Protein AF-A0A379FMP7-F1 (afdb_monomer_lite)

Foldseek 3Di:
DDDPPPQDDVNDRPVVVVVVVLVVLLVVLVVVLVVLLVVLVVVLVVLVVDVVSVVCNVCSPPVNSVVVSVVSVVVCVVVVSD

Sequence (82 aa):
MMRSESKEIYGVDVLGIISMLKEIRRWWVIRGLRDYWKKDRYFLVTCRKFKHLNHHIDSFNVQQRYEFVSKFAKHHQQRGVI

Organism: Providencia rettgeri (NCBI:txid587)

pLDDT: mean 85.13, std 12.83, range [37.81, 95.88]

Radius of gyration: 21.08 Å; chains: 1; bounding box: 44×21×64 Å

Secondary structure (DSSP, 8-state):
------SEETTEEHHHHHHHHHHHHHHHHHHHHHHHHHHHHHHHHHHHHSGGGGGGGGGG-HHHHHHHHHHHHHHHHHTT--

Structure (mmCIF, N/CA/C/O backbone):
data_AF-A0A379FMP7-F1
#
_entry.id   AF-A0A379FMP7-F1
#
loop_
_atom_site.group_PDB
_atom_site.id
_atom_site.type_symbol
_atom_site.label_atom_id
_atom_site.label_alt_id
_atom_site.label_comp_id
_atom_site.label_asym_id
_atom_site.label_entity_id
_atom_site.label_seq_id
_atom_site.pdbx_PDB_ins_code
_atom_site.Cartn_x
_atom_site.Cartn_y
_atom_site.Cartn_z
_atom_site.occupancy
_atom_site.B_iso_or_equiv
_atom_site.auth_seq_id
_atom_site.auth_comp_id
_atom_site.auth_asym_id
_atom_site.auth_atom_id
_atom_site.pdbx_PDB_model_num
ATOM 1 N N . MET A 1 1 ? -30.916 4.933 38.718 1.00 37.81 1 MET A N 1
ATOM 2 C CA . MET A 1 1 ? -30.013 3.852 38.269 1.00 37.81 1 MET A CA 1
ATOM 3 C C . MET A 1 1 ? -30.312 3.602 36.795 1.00 37.81 1 MET A C 1
ATOM 5 O O . MET A 1 1 ? -31.315 2.984 36.478 1.00 37.81 1 MET A O 1
ATOM 9 N N . MET A 1 2 ? -29.553 4.227 35.895 1.00 40.28 2 MET A N 1
ATOM 10 C CA . MET A 1 2 ? -29.832 4.230 34.454 1.00 40.28 2 MET A CA 1
ATOM 11 C C . MET A 1 2 ? -29.228 2.946 33.868 1.00 40.28 2 MET A C 1
ATOM 13 O O . MET A 1 2 ? -28.012 2.853 33.711 1.00 40.28 2 MET A O 1
ATOM 17 N N . ARG A 1 3 ? -30.046 1.903 33.672 1.00 46.81 3 ARG A N 1
ATOM 18 C CA . ARG A 1 3 ? -29.593 0.650 33.051 1.00 46.81 3 ARG A CA 1
ATOM 19 C C . ARG A 1 3 ? -29.243 0.934 31.592 1.00 46.81 3 ARG A C 1
ATOM 21 O O . ARG A 1 3 ? -30.089 1.365 30.817 1.00 46.81 3 ARG A O 1
ATOM 28 N N . SER A 1 4 ? -27.983 0.715 31.230 1.00 52.12 4 SER A N 1
ATOM 29 C CA . SER A 1 4 ? -27.512 0.775 29.849 1.00 52.12 4 SER A CA 1
ATOM 30 C C . SER A 1 4 ? -28.009 -0.457 29.080 1.00 52.12 4 SER A C 1
ATOM 32 O O . SER A 1 4 ? -27.261 -1.411 28.890 1.00 52.12 4 SER A O 1
ATOM 34 N N . GLU A 1 5 ? -29.273 -0.468 28.666 1.00 52.94 5 GLU A N 1
ATOM 35 C CA . GLU A 1 5 ? -29.881 -1.570 27.895 1.00 52.94 5 GLU A CA 1
ATOM 36 C C . GLU A 1 5 ? -29.545 -1.529 26.390 1.00 52.94 5 GLU A C 1
ATOM 38 O O . GLU A 1 5 ? -30.228 -2.139 25.581 1.00 52.94 5 GLU A O 1
ATOM 43 N N . SER A 1 6 ? -28.490 -0.825 25.968 1.00 54.91 6 SER A N 1
ATOM 44 C CA . SER A 1 6 ? -28.229 -0.570 24.541 1.00 54.91 6 SER A CA 1
ATOM 45 C C . SER A 1 6 ? -27.043 -1.322 23.923 1.00 54.91 6 SER A C 1
ATOM 47 O O . SER A 1 6 ? -26.562 -0.910 22.869 1.00 54.91 6 SER A O 1
ATOM 49 N N . LYS A 1 7 ? -26.535 -2.399 24.539 1.00 57.44 7 LYS A N 1
ATOM 50 C CA . LYS A 1 7 ? -25.357 -3.122 24.004 1.00 57.44 7 LYS A CA 1
ATOM 51 C C . LYS A 1 7 ? -25.666 -4.445 23.301 1.00 57.44 7 LYS A C 1
ATOM 53 O O . LYS A 1 7 ? -24.882 -4.852 22.448 1.00 57.44 7 LYS A O 1
ATOM 58 N N . GLU A 1 8 ? -26.814 -5.056 23.580 1.00 58.53 8 GLU A N 1
ATOM 59 C CA . GLU A 1 8 ? -27.258 -6.284 22.922 1.00 58.53 8 GLU A CA 1
ATOM 60 C C . GLU A 1 8 ? -28.609 -6.059 22.245 1.00 58.53 8 GLU A C 1
ATOM 62 O O . GLU A 1 8 ? -29.584 -5.677 22.886 1.00 58.53 8 GLU A O 1
ATOM 67 N N . ILE A 1 9 ? -28.671 -6.294 20.935 1.00 69.81 9 ILE A N 1
ATOM 68 C CA . ILE A 1 9 ? -29.922 -6.296 20.172 1.00 69.81 9 ILE A CA 1
ATOM 69 C C . ILE A 1 9 ? -30.192 -7.755 19.806 1.00 69.81 9 ILE A C 1
ATOM 71 O O . ILE A 1 9 ? -29.357 -8.383 19.163 1.00 69.81 9 ILE A O 1
ATOM 75 N N . TYR A 1 10 ? -31.321 -8.319 20.247 1.00 70.19 10 TYR A N 1
ATOM 76 C CA . TYR A 1 10 ? -31.654 -9.744 20.059 1.00 70.19 10 TYR A CA 1
ATOM 77 C C . TYR A 1 10 ? -30.573 -10.731 20.567 1.00 70.19 10 TYR A C 1
ATOM 79 O O . TYR A 1 10 ? -30.367 -11.784 19.969 1.00 70.19 10 TYR A O 1
ATOM 87 N N . GLY A 1 11 ? -29.866 -10.403 21.658 1.00 72.06 11 GLY A N 1
ATOM 88 C CA . GLY A 1 11 ? -28.798 -11.251 22.222 1.00 72.06 11 GLY A CA 1
ATOM 89 C C . GLY A 1 11 ? -27.480 -11.220 21.439 1.00 72.06 11 GLY A C 1
ATOM 90 O O . GLY A 1 11 ? -26.600 -12.046 21.664 1.00 72.06 11 GLY A O 1
ATOM 91 N N . VAL A 1 12 ? -27.342 -10.281 20.502 1.00 71.56 12 VAL A N 1
ATOM 92 C CA . VAL A 1 12 ? -26.130 -10.076 19.712 1.00 71.56 12 VAL A CA 1
ATOM 93 C C . VAL A 1 12 ? -25.386 -8.852 20.230 1.00 71.56 12 VAL A C 1
ATOM 95 O O . VAL A 1 12 ? -25.951 -7.756 20.254 1.00 71.56 12 VAL A O 1
ATOM 98 N N . ASP A 1 13 ? -24.108 -9.024 20.578 1.00 83.81 13 ASP A N 1
ATOM 99 C CA . ASP A 1 13 ? -23.209 -7.913 20.902 1.00 83.81 13 ASP A CA 1
ATOM 100 C C . ASP A 1 13 ? -22.923 -7.077 19.646 1.00 83.81 13 ASP A C 1
ATOM 102 O O . ASP A 1 13 ? -22.081 -7.395 18.796 1.00 83.81 13 ASP A O 1
ATOM 106 N N . VAL A 1 14 ? -23.653 -5.971 19.528 1.00 83.81 14 VAL A N 1
ATOM 107 C CA . VAL A 1 14 ? -23.574 -5.055 18.388 1.00 83.81 14 VAL A CA 1
ATOM 108 C C . VAL A 1 14 ? -22.186 -4.416 18.299 1.00 83.81 14 VAL A C 1
ATOM 110 O O . VAL A 1 14 ? -21.678 -4.180 17.199 1.00 83.81 14 VAL A O 1
ATOM 113 N N . LEU A 1 15 ? -21.532 -4.164 19.439 1.00 84.94 15 LEU A N 1
ATOM 114 C CA . LEU A 1 15 ? -20.197 -3.564 19.477 1.00 84.94 15 LEU A CA 1
ATOM 115 C C . LEU A 1 15 ? -19.130 -4.549 18.993 1.00 84.94 15 LEU A C 1
ATOM 117 O O . LEU A 1 15 ? -18.218 -4.147 18.259 1.00 84.94 15 LEU A O 1
ATOM 121 N N . GLY A 1 16 ? -19.272 -5.830 19.336 1.00 86.81 16 GLY A N 1
ATOM 122 C CA . GLY A 1 16 ? -18.451 -6.919 18.815 1.00 86.81 16 GLY A CA 1
ATOM 123 C C . GLY A 1 16 ? -18.518 -7.009 17.291 1.00 86.81 16 GLY A C 1
ATOM 124 O O . GLY A 1 16 ? -17.481 -6.980 16.624 1.00 86.81 16 GLY A O 1
ATOM 125 N N . ILE A 1 17 ? -19.725 -6.994 16.713 1.00 88.75 17 ILE A N 1
ATOM 126 C CA . ILE A 1 17 ? -19.909 -7.019 15.249 1.00 88.75 17 ILE A CA 1
ATOM 127 C C . ILE A 1 17 ? -19.294 -5.788 14.582 1.00 88.75 17 ILE A C 1
ATOM 129 O O . ILE A 1 17 ? -18.570 -5.918 13.592 1.00 88.75 17 ILE A O 1
ATOM 133 N N . ILE A 1 18 ? -19.540 -4.587 15.114 1.00 89.00 18 ILE A N 1
ATOM 134 C CA . ILE A 1 18 ? -18.957 -3.351 14.569 1.00 89.00 18 ILE A CA 1
ATOM 135 C C . ILE A 1 18 ? -17.425 -3.426 14.584 1.00 89.00 18 ILE A C 1
ATOM 137 O O . ILE A 1 18 ? -16.776 -3.009 13.623 1.00 89.00 18 ILE A O 1
ATOM 141 N N . SER A 1 19 ? -16.842 -3.973 15.650 1.00 88.75 19 SER A N 1
ATOM 142 C CA . SER A 1 19 ? -15.392 -4.140 15.779 1.00 88.75 19 SER A CA 1
ATOM 143 C C . SER A 1 19 ? -14.846 -5.155 14.771 1.00 88.75 19 SER A C 1
ATOM 145 O O . SER A 1 19 ? -13.872 -4.860 14.080 1.00 88.75 19 SER A O 1
ATOM 147 N N . MET A 1 20 ? -15.521 -6.294 14.585 1.00 93.19 20 MET A N 1
ATOM 148 C CA . MET A 1 20 ? -15.163 -7.273 13.551 1.00 93.19 20 MET A CA 1
ATOM 149 C C . MET A 1 20 ? -15.222 -6.674 12.140 1.00 93.19 20 MET A C 1
ATOM 151 O O . MET A 1 20 ? -14.301 -6.864 11.347 1.00 93.19 20 MET A O 1
ATOM 155 N N . LEU A 1 21 ? -16.269 -5.906 11.821 1.00 92.25 21 LEU A N 1
ATOM 156 C CA . LEU A 1 21 ? -16.398 -5.239 10.522 1.00 92.25 21 LEU A CA 1
ATOM 157 C C . LEU A 1 21 ? -15.289 -4.204 10.292 1.00 92.25 21 LEU A C 1
ATOM 159 O O . LEU A 1 21 ? -14.786 -4.086 9.170 1.00 92.25 21 LEU A O 1
ATOM 163 N N . LYS A 1 22 ? -14.874 -3.477 11.337 1.00 91.12 22 LYS A N 1
ATOM 164 C CA . LYS A 1 22 ? -13.731 -2.553 11.270 1.00 91.12 22 LYS A CA 1
ATOM 165 C C . LYS A 1 22 ? -12.428 -3.291 10.963 1.00 91.12 22 LYS A C 1
ATOM 167 O O . LYS A 1 22 ? -11.710 -2.863 10.062 1.00 91.12 22 LYS A O 1
ATOM 172 N N . GLU A 1 23 ? -12.160 -4.412 11.629 1.00 93.06 23 GLU A N 1
ATOM 173 C CA . GLU A 1 23 ? -10.963 -5.228 11.374 1.00 93.06 23 GLU A CA 1
ATOM 174 C C . GLU A 1 23 ? -10.958 -5.832 9.964 1.00 93.06 23 GLU A C 1
ATOM 176 O O . GLU A 1 23 ? -9.958 -5.743 9.249 1.00 93.06 23 GLU A O 1
ATOM 181 N N . ILE A 1 24 ? -12.096 -6.358 9.498 1.00 94.94 24 ILE A N 1
ATOM 182 C CA . ILE A 1 24 ? -12.237 -6.845 8.118 1.00 94.94 24 ILE A CA 1
ATOM 183 C C . ILE A 1 24 ? -11.930 -5.712 7.135 1.00 94.94 24 ILE A C 1
ATOM 185 O O . ILE A 1 24 ? -11.122 -5.880 6.219 1.00 94.94 24 ILE A O 1
ATOM 189 N N . ARG A 1 25 ? -12.529 -4.533 7.334 1.00 92.75 25 ARG A N 1
ATOM 190 C CA . ARG A 1 25 ? -12.291 -3.362 6.483 1.00 92.75 25 ARG A CA 1
ATOM 191 C C . ARG A 1 25 ? -10.816 -2.958 6.476 1.00 92.75 25 ARG A C 1
ATOM 193 O O . ARG A 1 25 ? -10.274 -2.700 5.401 1.00 92.75 25 ARG A O 1
ATOM 200 N N . ARG A 1 26 ? -10.160 -2.932 7.638 1.00 93.94 26 ARG A N 1
ATOM 201 C CA . ARG A 1 26 ? -8.725 -2.654 7.770 1.00 93.94 26 ARG A CA 1
ATOM 202 C C . ARG A 1 26 ? -7.892 -3.648 6.965 1.00 93.94 26 ARG A C 1
ATOM 204 O O . ARG A 1 26 ? -7.024 -3.250 6.188 1.00 93.94 26 ARG A O 1
ATOM 211 N N . TRP A 1 27 ? -8.206 -4.935 7.089 1.00 95.88 27 TRP A N 1
ATOM 212 C CA . TRP A 1 27 ? -7.526 -6.004 6.367 1.00 95.88 27 TRP A CA 1
ATOM 213 C C . TRP A 1 27 ? -7.667 -5.870 4.846 1.00 95.88 27 TRP A C 1
ATOM 215 O O . TRP A 1 27 ? -6.675 -5.990 4.123 1.00 95.88 27 TRP A O 1
ATOM 225 N N . TRP A 1 28 ? -8.865 -5.540 4.351 1.00 95.06 28 TRP A N 1
ATOM 226 C CA . TRP A 1 28 ? -9.094 -5.265 2.928 1.00 95.06 28 TRP A CA 1
ATOM 227 C C . TRP A 1 28 ? -8.235 -4.115 2.408 1.00 95.06 28 TRP A C 1
ATOM 229 O O . TRP A 1 28 ? -7.662 -4.224 1.323 1.00 95.06 28 TRP A O 1
ATOM 239 N N . VAL A 1 29 ? -8.096 -3.035 3.180 1.00 94.69 29 VAL A N 1
ATOM 240 C CA . VAL A 1 29 ? -7.249 -1.909 2.773 1.00 94.69 29 VAL A CA 1
ATOM 241 C C . VAL A 1 29 ? -5.778 -2.311 2.727 1.00 94.69 29 VAL A C 1
ATOM 243 O O . VAL A 1 29 ? -5.115 -2.050 1.725 1.00 94.69 29 VAL A O 1
ATOM 246 N N . ILE A 1 30 ? -5.264 -2.990 3.757 1.00 93.94 30 ILE A N 1
ATOM 247 C CA . ILE A 1 30 ? -3.871 -3.468 3.776 1.00 93.94 30 ILE A CA 1
ATOM 248 C C . ILE A 1 30 ? -3.605 -4.393 2.581 1.00 93.94 3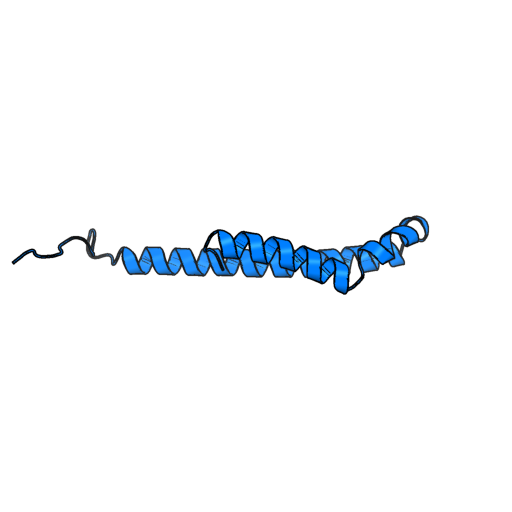0 ILE A C 1
ATOM 250 O O . ILE A 1 30 ? -2.577 -4.273 1.908 1.00 93.94 30 ILE A O 1
ATOM 254 N N . ARG A 1 31 ? -4.548 -5.290 2.274 1.00 95.25 31 ARG A N 1
ATOM 255 C CA . ARG A 1 31 ? -4.466 -6.170 1.106 1.00 95.25 31 ARG A CA 1
ATOM 256 C C . ARG A 1 31 ? -4.429 -5.375 -0.201 1.00 95.25 31 ARG A C 1
ATOM 258 O O . ARG A 1 31 ? -3.577 -5.655 -1.041 1.00 95.25 31 ARG A O 1
ATOM 265 N N . GLY A 1 32 ? -5.276 -4.356 -0.341 1.00 94.38 32 GLY A N 1
ATOM 266 C CA . GLY A 1 32 ? -5.279 -3.455 -1.495 1.00 94.38 32 GLY A CA 1
ATOM 267 C C . GLY A 1 32 ? -3.951 -2.713 -1.674 1.00 94.38 32 GLY A C 1
ATOM 268 O O . GLY A 1 32 ? -3.386 -2.725 -2.766 1.00 94.38 32 GLY A O 1
ATOM 269 N N . LEU A 1 33 ? -3.398 -2.140 -0.599 1.00 92.94 33 LEU A N 1
ATOM 270 C CA . LEU A 1 33 ? -2.087 -1.471 -0.614 1.00 92.94 33 LEU A CA 1
ATOM 271 C C . LEU A 1 33 ? -0.963 -2.424 -1.047 1.00 92.94 33 LEU A C 1
ATOM 273 O O . LEU A 1 33 ? -0.107 -2.062 -1.857 1.00 92.94 33 LEU A O 1
ATOM 277 N N . ARG A 1 34 ? -0.988 -3.671 -0.560 1.00 93.44 34 ARG A N 1
ATOM 278 C CA . ARG A 1 34 ? -0.032 -4.708 -0.969 1.00 93.44 34 ARG A CA 1
ATOM 279 C C . ARG A 1 34 ? -0.175 -5.078 -2.446 1.00 93.44 34 ARG A C 1
ATOM 281 O O . ARG A 1 34 ? 0.832 -5.336 -3.106 1.00 93.44 34 ARG A O 1
ATOM 288 N N . ASP A 1 35 ? -1.395 -5.115 -2.968 1.00 94.06 35 ASP A N 1
ATOM 289 C CA . ASP A 1 35 ? -1.639 -5.410 -4.378 1.00 94.06 35 ASP A CA 1
ATOM 290 C C . ASP A 1 35 ? -1.195 -4.262 -5.293 1.00 94.06 35 ASP A C 1
ATOM 292 O O . ASP A 1 35 ? -0.596 -4.541 -6.331 1.00 94.06 35 ASP A O 1
ATOM 296 N N . TYR A 1 36 ? -1.367 -2.995 -4.894 1.00 90.69 36 TYR A N 1
ATOM 297 C CA . TYR A 1 36 ? -0.763 -1.856 -5.604 1.00 90.69 36 TYR A CA 1
ATOM 298 C C . TYR A 1 36 ? 0.759 -1.993 -5.680 1.00 90.69 36 TYR A C 1
ATOM 300 O O . TYR A 1 36 ? 1.331 -1.967 -6.768 1.00 90.69 36 TYR A O 1
ATOM 308 N N . TRP A 1 37 ? 1.407 -2.283 -4.548 1.00 90.50 37 TRP A N 1
ATOM 309 C CA . TRP A 1 37 ? 2.855 -2.490 -4.514 1.00 90.50 37 TRP A CA 1
ATOM 310 C C . TRP A 1 37 ? 3.330 -3.593 -5.473 1.00 90.50 37 TRP A C 1
ATOM 312 O O . TRP A 1 37 ? 4.376 -3.458 -6.119 1.00 90.50 37 TRP A O 1
ATOM 322 N N . LYS A 1 38 ? 2.577 -4.697 -5.572 1.00 91.56 38 LYS A N 1
ATOM 323 C CA . LYS A 1 38 ? 2.866 -5.796 -6.507 1.00 91.56 38 LYS A CA 1
ATOM 324 C C . LYS A 1 38 ? 2.636 -5.391 -7.963 1.00 91.56 38 LYS A C 1
ATOM 326 O O . LYS A 1 38 ? 3.475 -5.721 -8.800 1.00 91.56 38 LYS A O 1
ATOM 331 N N . LYS A 1 39 ? 1.537 -4.691 -8.262 1.00 90.38 39 LYS A N 1
ATOM 332 C CA . LYS A 1 39 ? 1.220 -4.208 -9.615 1.00 90.38 39 LYS A CA 1
ATOM 333 C C . LYS A 1 39 ? 2.317 -3.292 -10.144 1.00 90.38 39 LYS A C 1
ATOM 335 O O . LYS A 1 39 ? 2.782 -3.510 -11.255 1.00 90.38 39 LYS A O 1
ATOM 340 N N . ASP A 1 40 ? 2.831 -2.380 -9.328 1.00 88.81 40 ASP A N 1
ATOM 341 C CA . ASP A 1 40 ? 3.933 -1.500 -9.738 1.00 88.81 40 ASP A CA 1
ATOM 342 C C . ASP A 1 40 ? 5.198 -2.282 -10.113 1.00 88.81 40 ASP A C 1
ATOM 344 O O . ASP A 1 40 ? 5.890 -1.950 -11.073 1.00 88.81 40 ASP A O 1
ATOM 348 N N . ARG A 1 41 ? 5.497 -3.376 -9.395 1.00 87.25 41 ARG A N 1
ATOM 349 C CA . ARG A 1 41 ? 6.609 -4.270 -9.760 1.00 87.25 41 ARG A CA 1
ATOM 350 C C . ARG A 1 41 ? 6.341 -4.981 -11.088 1.00 87.25 41 ARG A C 1
ATOM 352 O O . ARG A 1 41 ? 7.261 -5.133 -11.886 1.00 87.25 41 ARG A O 1
ATOM 359 N N . TYR A 1 42 ? 5.109 -5.431 -11.312 1.00 90.00 42 TYR A N 1
ATOM 360 C CA . TYR A 1 42 ? 4.702 -6.050 -12.573 1.00 90.00 42 TYR A CA 1
ATOM 361 C C . TYR A 1 42 ? 4.843 -5.074 -13.753 1.00 90.00 42 TYR A C 1
ATOM 363 O O . TYR A 1 42 ? 5.407 -5.438 -14.787 1.00 90.00 42 TYR A O 1
ATOM 371 N N . PHE A 1 43 ? 4.425 -3.817 -13.581 1.00 88.06 43 PHE A N 1
ATOM 372 C CA . PHE A 1 43 ? 4.606 -2.773 -14.589 1.00 88.06 43 PHE A CA 1
ATOM 373 C C . PHE A 1 43 ? 6.081 -2.460 -14.831 1.00 88.06 43 PHE A C 1
ATOM 375 O O . PHE A 1 43 ? 6.492 -2.422 -15.983 1.00 88.06 43 PHE A O 1
ATOM 382 N N . LEU A 1 44 ? 6.911 -2.376 -13.787 1.00 89.38 44 LEU A N 1
ATOM 383 C CA . LEU A 1 44 ? 8.362 -2.212 -13.938 1.00 89.38 44 LEU A CA 1
ATOM 384 C C . LEU A 1 44 ? 8.991 -3.323 -14.797 1.00 89.38 44 LEU A C 1
ATOM 386 O O . LEU A 1 44 ? 9.796 -3.044 -15.684 1.00 89.38 44 LEU A O 1
ATOM 390 N N . VAL A 1 45 ? 8.631 -4.586 -14.545 1.00 90.12 45 VAL A N 1
ATOM 391 C CA . VAL A 1 45 ? 9.107 -5.726 -15.350 1.00 90.12 45 VAL A CA 1
ATOM 392 C C . VAL A 1 45 ? 8.628 -5.605 -16.798 1.00 90.12 45 VAL A C 1
ATOM 394 O O . VAL A 1 45 ? 9.397 -5.856 -17.724 1.00 90.12 45 VAL A O 1
ATOM 397 N N . THR A 1 46 ? 7.386 -5.169 -16.998 1.00 89.31 46 THR A N 1
ATOM 398 C CA . THR A 1 46 ? 6.805 -4.942 -18.327 1.00 89.31 46 THR A CA 1
ATOM 399 C C . THR A 1 46 ? 7.539 -3.823 -19.072 1.00 89.31 46 THR A C 1
ATOM 401 O O . THR A 1 46 ? 7.968 -4.033 -20.204 1.00 89.31 46 THR A O 1
ATOM 404 N N . CYS A 1 47 ? 7.790 -2.679 -18.431 1.00 89.62 47 CYS A N 1
ATOM 405 C CA . CYS A 1 47 ? 8.547 -1.569 -19.010 1.00 89.62 47 CYS A CA 1
ATOM 406 C C . CYS A 1 47 ? 9.966 -1.991 -19.408 1.00 89.62 47 CYS A C 1
ATOM 408 O O . CYS A 1 47 ? 10.418 -1.642 -20.490 1.00 89.62 47 CYS A O 1
ATOM 410 N N . ARG A 1 48 ? 10.638 -2.816 -18.592 1.00 88.19 48 ARG A N 1
ATOM 411 C CA . ARG A 1 48 ? 11.962 -3.377 -18.925 1.00 88.19 48 ARG A CA 1
ATOM 412 C C . ARG A 1 48 ? 11.937 -4.331 -20.119 1.00 88.19 48 ARG A C 1
ATOM 414 O O . ARG A 1 48 ? 12.939 -4.457 -20.817 1.00 88.19 48 ARG A O 1
ATOM 421 N N . LYS A 1 49 ? 10.821 -5.029 -20.342 1.00 92.44 49 LYS A N 1
ATOM 422 C CA . LYS A 1 49 ? 10.659 -5.969 -21.460 1.00 92.44 49 LYS A CA 1
ATOM 423 C C . LYS A 1 49 ? 10.471 -5.245 -22.797 1.00 92.44 49 LYS A C 1
ATOM 425 O O . LYS A 1 49 ? 10.922 -5.743 -23.826 1.00 92.44 49 LYS A O 1
ATOM 430 N N . PHE A 1 50 ? 9.821 -4.083 -22.796 1.00 91.00 50 PHE A N 1
ATOM 431 C CA . PHE A 1 50 ? 9.481 -3.344 -24.010 1.00 91.00 50 PHE A CA 1
ATOM 432 C C . PHE A 1 50 ? 10.290 -2.047 -24.113 1.00 91.00 50 PHE A C 1
ATOM 434 O O . PHE A 1 50 ? 9.969 -1.062 -23.461 1.00 91.00 50 PHE A O 1
ATOM 441 N N . LYS A 1 51 ? 11.300 -2.013 -24.996 1.00 85.06 51 LYS A N 1
ATOM 442 C CA . LYS A 1 51 ? 12.242 -0.880 -25.140 1.00 85.06 51 LYS A CA 1
ATOM 443 C C . LYS A 1 51 ? 11.578 0.498 -25.292 1.00 85.06 51 LYS A C 1
ATOM 445 O O . LYS A 1 51 ? 12.110 1.474 -24.777 1.00 85.06 51 LYS A O 1
ATOM 450 N N . HIS A 1 52 ? 10.425 0.589 -25.963 1.00 89.75 52 HIS A N 1
ATOM 451 C CA . HIS A 1 52 ? 9.706 1.860 -26.130 1.00 89.75 52 HIS A CA 1
ATOM 452 C C . HIS A 1 52 ? 9.131 2.409 -24.810 1.00 89.75 52 HIS A C 1
ATOM 454 O O . HIS A 1 52 ? 8.882 3.604 -24.707 1.00 89.75 52 HIS A O 1
ATOM 460 N N . LEU A 1 53 ? 8.981 1.567 -23.783 1.00 88.12 53 LEU A N 1
ATOM 461 C CA . LEU A 1 53 ? 8.509 1.933 -22.445 1.00 88.12 53 LEU A CA 1
ATOM 462 C C . LEU A 1 53 ? 9.649 2.209 -21.454 1.00 88.12 53 LEU A C 1
ATOM 464 O O . LEU A 1 53 ? 9.374 2.485 -20.287 1.00 88.12 53 LEU A O 1
ATOM 468 N N . ASN A 1 54 ? 10.919 2.154 -21.877 1.00 85.81 54 ASN A N 1
ATOM 469 C CA . ASN A 1 54 ? 12.057 2.342 -20.970 1.00 85.81 54 ASN A CA 1
ATOM 470 C C . ASN A 1 54 ? 12.031 3.697 -20.251 1.00 85.81 54 ASN A C 1
ATOM 472 O O . ASN A 1 54 ? 12.414 3.772 -19.089 1.00 85.81 54 ASN A O 1
ATOM 476 N N . HIS A 1 55 ? 11.530 4.745 -20.905 1.00 85.44 55 HIS A N 1
ATOM 477 C CA . HIS A 1 55 ? 11.410 6.079 -20.314 1.00 85.44 55 HIS A CA 1
ATOM 478 C C . HIS A 1 55 ? 10.442 6.138 -19.114 1.00 85.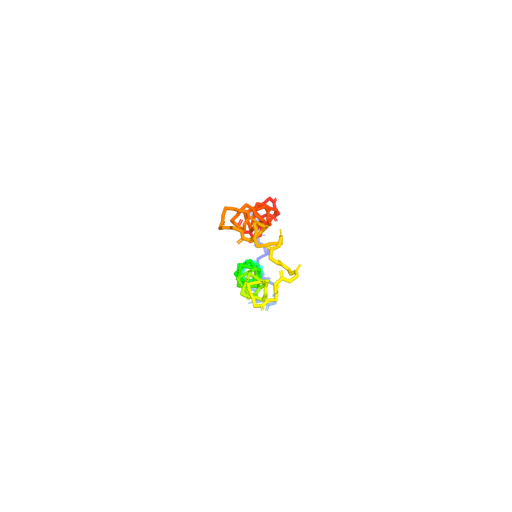44 55 HIS A C 1
ATOM 480 O O . HIS A 1 55 ? 10.495 7.077 -18.329 1.00 85.44 55 HIS A O 1
ATOM 486 N N . HIS A 1 56 ? 9.586 5.126 -18.930 1.00 84.38 56 HIS A N 1
ATOM 487 C CA . HIS A 1 56 ? 8.706 5.007 -17.766 1.00 84.38 56 HIS A CA 1
ATOM 488 C C . HIS A 1 56 ? 9.340 4.253 -16.590 1.00 84.38 56 HIS A C 1
ATOM 490 O O . HIS A 1 56 ? 8.757 4.219 -15.510 1.00 84.38 56 HIS A O 1
ATOM 496 N N . ILE A 1 57 ? 10.512 3.629 -16.760 1.00 86.62 57 ILE A N 1
ATOM 497 C CA . ILE A 1 57 ? 11.152 2.826 -15.702 1.00 86.62 57 ILE A CA 1
ATOM 498 C C . ILE A 1 57 ? 11.452 3.677 -14.467 1.00 86.62 57 ILE A C 1
ATOM 500 O O . ILE A 1 57 ? 11.233 3.215 -13.344 1.00 86.62 57 ILE A O 1
ATOM 504 N N . ASP A 1 58 ? 11.893 4.918 -14.671 1.00 84.44 58 ASP A N 1
ATOM 505 C CA . ASP A 1 58 ? 12.235 5.840 -13.587 1.00 84.44 58 ASP A CA 1
ATOM 506 C C . ASP A 1 58 ? 11.017 6.193 -12.728 1.00 84.44 58 ASP A C 1
ATOM 508 O O . ASP A 1 58 ? 11.162 6.412 -11.522 1.00 84.44 58 ASP A O 1
ATOM 512 N N . SER A 1 59 ? 9.812 6.138 -13.310 1.00 82.25 59 SER A N 1
ATOM 513 C CA . SER A 1 59 ? 8.543 6.317 -12.597 1.00 82.25 59 SER A CA 1
ATOM 514 C C . SER A 1 59 ? 8.219 5.171 -11.625 1.00 82.25 59 SER A C 1
ATOM 516 O O . SER A 1 59 ? 7.387 5.310 -10.733 1.00 82.25 59 SER A O 1
ATOM 518 N N . PHE A 1 60 ? 8.879 4.019 -11.776 1.00 83.25 60 PHE A N 1
ATOM 519 C CA . PHE A 1 60 ? 8.697 2.832 -10.935 1.00 83.25 60 PHE A CA 1
ATOM 520 C C . PHE A 1 60 ? 9.895 2.564 -10.019 1.00 83.25 60 PHE A C 1
ATOM 522 O O . PHE A 1 60 ? 10.076 1.440 -9.524 1.00 83.25 60 PHE A O 1
ATOM 529 N N . ASN A 1 61 ? 10.727 3.577 -9.767 1.00 86.06 61 ASN A N 1
ATOM 530 C CA . ASN A 1 61 ? 11.776 3.452 -8.768 1.00 86.06 61 ASN A CA 1
ATOM 531 C C . ASN A 1 61 ? 11.174 3.175 -7.372 1.00 86.06 61 ASN A C 1
ATOM 533 O O . ASN A 1 61 ? 9.999 3.432 -7.094 1.00 86.06 61 ASN A O 1
ATOM 537 N N . VAL A 1 62 ? 11.975 2.579 -6.485 1.00 87.31 62 VAL A N 1
ATOM 538 C CA . VAL A 1 62 ? 11.497 2.117 -5.170 1.00 87.31 62 VAL A CA 1
ATOM 539 C C . VAL A 1 62 ? 10.950 3.271 -4.327 1.00 87.31 62 VAL A C 1
ATOM 541 O O . VAL A 1 62 ? 9.935 3.091 -3.656 1.00 87.31 62 VAL A O 1
ATOM 544 N N . GLN A 1 63 ? 11.581 4.446 -4.393 1.00 90.06 63 GLN A N 1
ATOM 545 C CA .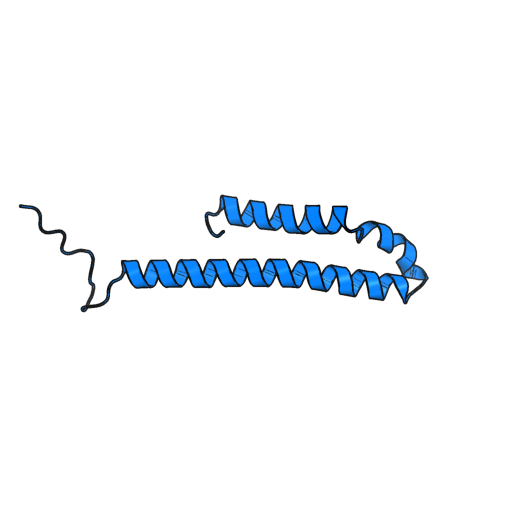 GLN A 1 63 ? 11.162 5.623 -3.639 1.00 90.06 63 GLN A CA 1
ATOM 546 C C . GLN A 1 63 ? 9.793 6.128 -4.104 1.00 90.06 63 GLN A C 1
ATOM 548 O O . GLN A 1 63 ? 8.900 6.289 -3.279 1.00 90.06 63 GLN A O 1
ATOM 553 N N . GLN A 1 64 ? 9.580 6.300 -5.408 1.00 87.88 64 GLN A N 1
ATOM 554 C CA . GLN A 1 64 ? 8.297 6.757 -5.947 1.00 87.88 64 GLN A CA 1
ATOM 555 C C . GLN A 1 64 ? 7.168 5.774 -5.646 1.00 87.88 64 GLN A C 1
ATOM 557 O O . GLN A 1 64 ? 6.083 6.183 -5.237 1.00 87.88 64 GLN A O 1
ATOM 562 N N . ARG A 1 65 ? 7.435 4.469 -5.754 1.00 89.75 65 ARG A N 1
ATOM 563 C CA . ARG A 1 65 ? 6.468 3.429 -5.371 1.00 89.75 65 ARG A CA 1
ATOM 564 C C . ARG A 1 65 ? 6.132 3.490 -3.883 1.00 89.75 65 ARG A C 1
ATOM 566 O O . ARG A 1 65 ? 4.973 3.335 -3.499 1.00 89.75 65 ARG A O 1
ATOM 573 N N . TYR A 1 66 ? 7.132 3.729 -3.036 1.00 91.19 66 TYR A N 1
ATOM 574 C CA . TYR A 1 66 ? 6.924 3.880 -1.599 1.00 91.19 66 TYR A CA 1
ATOM 575 C C . TYR A 1 66 ? 6.105 5.133 -1.284 1.00 91.19 66 TYR A C 1
ATOM 577 O O . TYR A 1 66 ? 5.150 5.057 -0.513 1.00 91.19 66 TYR A O 1
ATOM 585 N N . GLU A 1 67 ? 6.428 6.269 -1.901 1.00 91.88 67 GLU A N 1
ATOM 586 C CA . GLU A 1 67 ? 5.685 7.519 -1.743 1.00 91.88 67 GLU A CA 1
ATOM 587 C C . GLU A 1 67 ? 4.234 7.378 -2.210 1.00 91.88 67 GLU A C 1
ATOM 589 O O . GLU A 1 67 ? 3.323 7.848 -1.526 1.00 91.88 67 GLU A O 1
ATOM 594 N N . PHE A 1 68 ? 4.006 6.695 -3.335 1.00 89.44 68 PHE A N 1
ATOM 595 C CA . PHE A 1 68 ? 2.673 6.415 -3.856 1.00 89.44 68 PHE A CA 1
ATOM 596 C C . PHE A 1 68 ? 1.85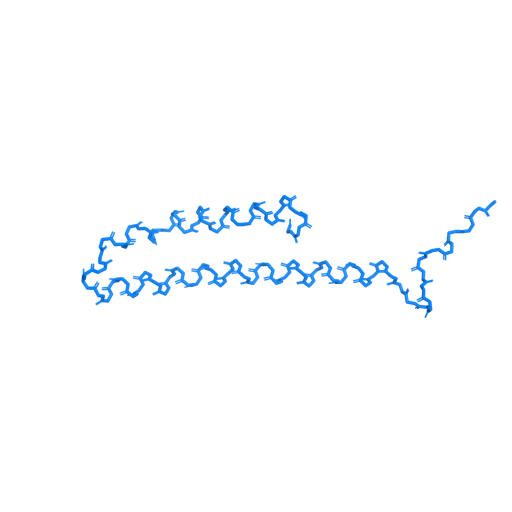1 5.612 -2.846 1.00 89.44 68 PHE A C 1
ATOM 598 O O . PHE A 1 68 ? 0.838 6.109 -2.355 1.00 89.44 68 PHE A O 1
ATOM 605 N N . VAL A 1 69 ? 2.319 4.426 -2.441 1.00 92.38 69 VAL A N 1
ATOM 606 C CA . VAL A 1 69 ? 1.616 3.584 -1.454 1.00 92.38 69 VAL A CA 1
ATOM 607 C C . VAL A 1 69 ? 1.439 4.315 -0.119 1.00 92.38 69 VAL A C 1
ATOM 609 O O . VAL A 1 69 ? 0.369 4.237 0.485 1.00 92.38 69 VAL A O 1
ATOM 612 N N . SER A 1 70 ? 2.437 5.090 0.312 1.00 92.62 70 SER A N 1
ATOM 613 C CA . SER A 1 70 ? 2.371 5.896 1.536 1.00 92.62 70 SER A CA 1
ATOM 614 C C . SER A 1 70 ? 1.286 6.973 1.479 1.00 92.62 70 SER A C 1
ATOM 616 O O . SER A 1 70 ? 0.623 7.214 2.486 1.00 92.62 70 SER A O 1
ATOM 618 N N . LYS A 1 71 ? 1.054 7.613 0.323 1.00 93.62 71 LYS A N 1
ATOM 619 C CA . LYS A 1 71 ? -0.044 8.583 0.149 1.00 93.62 71 LYS A CA 1
ATOM 620 C C . LYS A 1 71 ? -1.412 7.921 0.329 1.00 93.62 71 LYS A C 1
ATOM 622 O O . LYS A 1 71 ? -2.245 8.454 1.062 1.00 93.62 71 LYS A O 1
ATOM 627 N N . PHE A 1 72 ? -1.630 6.742 -0.259 1.00 91.62 72 PHE A N 1
ATOM 628 C CA . PHE A 1 72 ? -2.877 5.992 -0.053 1.00 91.62 72 PHE A CA 1
ATOM 629 C C . PHE A 1 72 ? -3.026 5.523 1.393 1.00 91.62 72 PHE A C 1
ATOM 631 O O . PHE A 1 72 ? -4.095 5.681 1.979 1.00 91.62 72 PHE A O 1
ATOM 638 N N . ALA A 1 73 ? -1.956 5.003 1.998 1.00 93.00 73 ALA A N 1
ATOM 639 C CA . ALA A 1 73 ? -1.966 4.587 3.397 1.00 93.00 73 ALA A CA 1
ATOM 640 C C . ALA A 1 73 ? -2.345 5.750 4.329 1.00 93.00 73 ALA A C 1
ATOM 642 O O . ALA A 1 73 ? -3.248 5.601 5.150 1.00 93.00 73 ALA A O 1
ATOM 643 N N . LYS A 1 74 ? -1.748 6.936 4.136 1.00 94.25 74 LYS A N 1
ATOM 644 C CA . LYS A 1 74 ? -2.102 8.156 4.881 1.00 94.25 74 LYS A CA 1
ATOM 645 C C . LYS A 1 74 ? -3.570 8.539 4.706 1.00 94.25 74 LYS A C 1
ATOM 647 O O . LYS A 1 74 ? -4.228 8.861 5.690 1.00 94.25 74 LYS A O 1
ATOM 652 N N . HIS A 1 75 ? -4.105 8.465 3.486 1.00 92.88 75 HIS A N 1
ATOM 653 C CA . HIS A 1 75 ? -5.525 8.734 3.241 1.00 92.88 75 HIS A CA 1
ATOM 654 C C . HIS A 1 75 ? -6.440 7.761 4.008 1.00 92.88 75 HIS A C 1
ATOM 656 O O . HIS A 1 75 ? -7.458 8.166 4.567 1.00 92.88 75 HIS A O 1
ATOM 662 N N . HIS A 1 76 ? -6.076 6.479 4.087 1.00 91.69 76 HIS A N 1
ATOM 663 C CA . HIS A 1 76 ? -6.828 5.494 4.868 1.00 91.69 76 HIS A CA 1
ATOM 664 C C . HIS A 1 76 ? -6.704 5.699 6.383 1.00 91.69 76 HIS A C 1
ATOM 666 O O . HIS A 1 76 ? -7.700 5.537 7.093 1.00 91.69 76 HIS A O 1
ATOM 672 N N . GLN A 1 77 ? -5.529 6.112 6.861 1.00 91.38 77 GLN A N 1
ATOM 673 C CA . GLN A 1 77 ? -5.289 6.449 8.264 1.00 91.38 77 GLN A CA 1
ATOM 674 C C . GLN A 1 77 ? -6.112 7.670 8.702 1.00 91.38 77 GLN A C 1
ATOM 676 O O . GLN A 1 77 ? -6.779 7.636 9.730 1.00 91.38 77 GLN A O 1
ATOM 681 N N . GLN A 1 78 ? -6.163 8.724 7.880 1.00 92.75 78 GLN A N 1
ATOM 682 C CA . GLN A 1 78 ? -6.991 9.914 8.137 1.00 92.75 78 GLN A CA 1
ATOM 683 C C . GLN A 1 78 ? -8.487 9.591 8.248 1.00 92.75 78 GLN A C 1
ATOM 685 O O . GLN A 1 78 ? -9.224 10.277 8.949 1.00 92.75 78 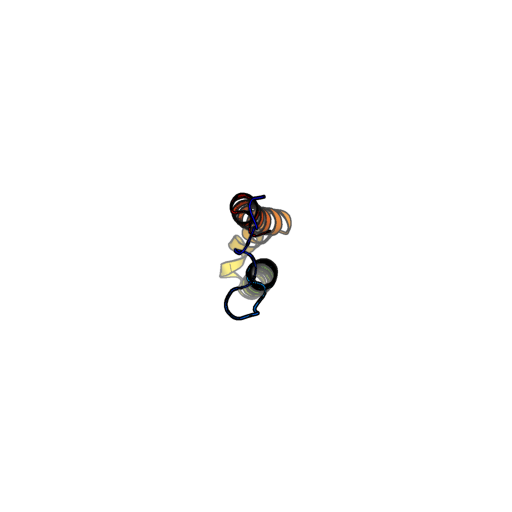GLN A O 1
ATOM 690 N N . ARG A 1 79 ? -8.944 8.532 7.572 1.00 89.94 79 ARG A N 1
ATOM 691 C CA . ARG A 1 79 ? -10.334 8.054 7.628 1.00 89.94 79 ARG A CA 1
ATOM 692 C C . ARG A 1 79 ? -10.590 7.074 8.778 1.00 89.94 79 ARG A C 1
ATOM 694 O O . ARG A 1 79 ? -11.685 6.519 8.845 1.00 89.94 79 ARG A O 1
ATOM 701 N N . GLY A 1 80 ? -9.599 6.829 9.639 1.00 88.69 80 GLY A N 1
ATOM 702 C CA . GLY A 1 80 ? -9.691 5.898 10.766 1.00 88.69 80 GLY A CA 1
ATOM 703 C C . GLY A 1 80 ? -9.865 4.437 10.345 1.00 88.69 80 GLY A C 1
ATOM 704 O O . GLY A 1 80 ? -10.452 3.653 11.086 1.00 88.69 80 GLY A O 1
ATOM 705 N N . VAL A 1 81 ? -9.434 4.080 9.129 1.00 87.25 81 VAL A N 1
ATOM 706 C CA . VAL A 1 81 ? -9.558 2.711 8.603 1.00 87.25 81 VAL A CA 1
ATOM 707 C C . VAL A 1 81 ? -8.322 1.866 8.917 1.00 87.25 81 VAL A C 1
ATOM 709 O O . VAL A 1 81 ? -8.455 0.654 9.066 1.00 87.25 81 VAL A O 1
ATOM 712 N N . ILE A 1 82 ? -7.138 2.486 8.996 1.00 81.75 82 ILE A N 1
ATOM 713 C CA . ILE A 1 82 ? -5.861 1.843 9.352 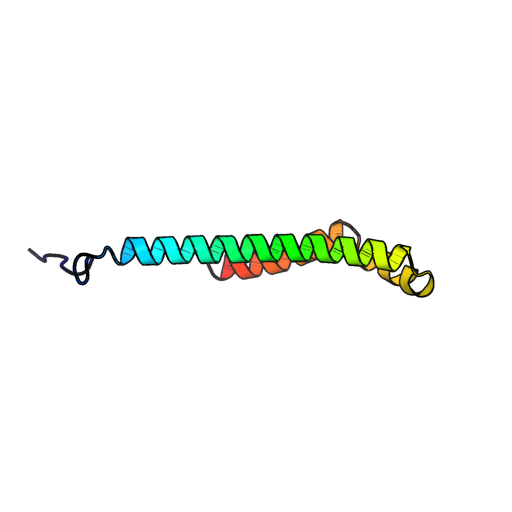1.00 81.75 82 ILE A CA 1
ATOM 714 C C . ILE A 1 82 ? -5.235 2.544 10.547 1.00 81.75 82 ILE A C 1
ATOM 716 O O . ILE A 1 82 ? -5.311 3.793 10.575 1.00 81.75 82 ILE A O 1
#